Protein AF-A0A6P2C6I1-F1 (afdb_monomer_lite)

Secondary structure (DSSP, 8-state):
------PPPHHHHHHHHHHHHHHHTHHHHHHHHHHHHHHTS--HHHHHHHHHTTTT-TTS-GGGT--PPPHHHHHHHHHHHHTT-HHHHHHHHHHHHHHHHHHHHS-TT---S---------------------------SS---------PPPPP-----PPPP-

pLDDT: mean 70.34, std 24.92, range [27.34, 98.38]

Foldseek 3Di:
DDDPPDDQDLQRVLLVVLLVVLVVCLVVLLVQQVVCVVVVHGDPVVVVVCLVSQLLQCLPDVVLVGNDHDPVSNVSSLVSSVVRHNVSSVVSVVSNVVNNVCNVVDDPPDDSPDDDDDDDDDDPDDDDPPPPPPPPPPPPDDPPPPPPPPPDDDDDDDDDDDDDDD

InterPro domains:
  IPR009100 Acyl-CoA dehydrogenase/oxidase, N-terminal and middle domain superfamily [SSF56645] (20-99)
  IPR013786 Acyl-CoA dehydrogenase/oxidase, N-terminal [PF02771] (32-97)
  IPR037069 Acyl-CoA dehydrogenase/oxidase, N-terminal domain superfamily [G3DSA:1.10.540.10] (6-111)

Sequence (166 aa):
MASDTGTASDSGRASAELIAAIRARRAEFTAAGDRAEAERNLPADTMETLRDLGAFWLKTPAELGGTPLDPLDFCDVLEEFALTDTATAWAVMVGNGGTGTAGDWLPDAGDLGGRPGRRGAAAHAHRPDRRLGVRRRDLRGSDQQPVQVRRRPFPRAVGAYAAPAA

Organism: NCBI:txid2480626

Structure (mmCIF, N/CA/C/O backbone):
data_AF-A0A6P2C6I1-F1
#
_entry.id   AF-A0A6P2C6I1-F1
#
loop_
_atom_site.group_PDB
_atom_site.id
_atom_site.type_symbol
_atom_site.label_atom_id
_atom_site.label_alt_id
_atom_site.label_comp_id
_atom_site.label_asym_id
_atom_site.label_entity_id
_atom_site.label_seq_id
_atom_site.pdbx_PDB_ins_code
_atom_site.Cartn_x
_atom_site.Cartn_y
_atom_site.Cartn_z
_atom_site.occupancy
_atom_site.B_iso_or_equiv
_atom_site.auth_seq_id
_atom_site.auth_comp_id
_atom_site.auth_asym_id
_atom_site.auth_atom_id
_atom_site.pdbx_PDB_model_num
ATOM 1 N N . MET A 1 1 ? 16.450 27.459 -24.051 1.00 40.12 1 MET A N 1
ATOM 2 C CA . MET A 1 1 ? 15.331 27.237 -23.116 1.00 40.12 1 MET A CA 1
ATOM 3 C C . MET A 1 1 ? 14.443 26.170 -23.734 1.00 40.12 1 MET A C 1
ATOM 5 O O . MET A 1 1 ? 13.497 26.499 -24.433 1.00 40.12 1 MET A O 1
ATOM 9 N N . ALA A 1 2 ? 14.861 24.907 -23.622 1.00 39.16 2 ALA A N 1
ATOM 10 C CA . ALA A 1 2 ? 14.088 23.770 -24.105 1.00 39.16 2 ALA A CA 1
ATOM 11 C C . ALA A 1 2 ? 13.296 23.249 -22.909 1.00 39.16 2 ALA A C 1
ATOM 13 O O . ALA A 1 2 ? 13.887 22.836 -21.914 1.00 39.16 2 ALA A O 1
ATOM 14 N N . SER A 1 3 ? 11.979 23.393 -22.981 1.00 42.44 3 SER A N 1
ATOM 15 C CA . SER A 1 3 ? 11.048 22.865 -21.996 1.00 42.44 3 SER A CA 1
ATOM 16 C C . SER A 1 3 ? 11.114 21.342 -22.050 1.00 42.44 3 SER A C 1
ATOM 18 O O . SER A 1 3 ? 10.683 20.742 -23.032 1.00 42.44 3 SER A O 1
ATOM 20 N N . ASP A 1 4 ? 11.696 20.736 -21.020 1.00 40.03 4 ASP A N 1
ATOM 21 C CA . ASP A 1 4 ? 11.617 19.300 -20.788 1.00 40.03 4 ASP A CA 1
ATOM 22 C C . ASP A 1 4 ? 10.236 19.029 -20.194 1.00 40.03 4 ASP A C 1
ATOM 24 O O . ASP A 1 4 ? 10.009 19.132 -18.987 1.00 40.03 4 ASP A O 1
ATOM 28 N N . THR A 1 5 ? 9.250 18.833 -21.067 1.00 44.94 5 THR A N 1
ATOM 29 C CA . THR A 1 5 ? 7.916 18.402 -20.656 1.00 44.94 5 THR A CA 1
ATOM 30 C C . THR A 1 5 ? 8.055 16.948 -20.216 1.00 44.94 5 THR A C 1
ATOM 32 O O . THR A 1 5 ? 7.868 16.026 -21.009 1.00 44.94 5 THR A O 1
ATOM 35 N N . GLY A 1 6 ? 8.478 16.769 -18.962 1.00 43.97 6 GLY A N 1
ATOM 36 C CA . GLY A 1 6 ? 8.706 15.484 -18.321 1.00 43.97 6 GLY A CA 1
ATOM 37 C C . GLY A 1 6 ? 7.452 14.629 -18.408 1.00 43.97 6 GLY A C 1
ATOM 38 O O . GLY A 1 6 ? 6.511 14.789 -17.635 1.00 43.97 6 GLY A O 1
ATOM 39 N N . THR A 1 7 ? 7.426 13.730 -19.384 1.00 51.00 7 THR A N 1
ATOM 40 C CA . THR A 1 7 ? 6.473 12.627 -19.385 1.00 51.00 7 THR A CA 1
ATOM 41 C C . THR A 1 7 ? 6.906 11.721 -18.242 1.00 51.00 7 THR A C 1
ATOM 43 O O . THR A 1 7 ? 8.057 11.285 -18.232 1.00 51.00 7 THR A O 1
ATOM 46 N N . ALA A 1 8 ? 6.031 11.505 -17.255 1.00 60.41 8 ALA A N 1
ATOM 47 C CA . ALA A 1 8 ? 6.325 10.616 -16.135 1.00 60.41 8 ALA A CA 1
ATOM 48 C C . ALA A 1 8 ? 6.843 9.274 -16.674 1.00 60.41 8 ALA A C 1
ATOM 50 O O . ALA A 1 8 ? 6.275 8.732 -17.629 1.00 60.41 8 ALA A O 1
ATOM 51 N N . SER A 1 9 ? 7.937 8.770 -16.095 1.00 82.81 9 SER A N 1
ATOM 52 C CA . SER A 1 9 ? 8.422 7.425 -16.401 1.00 82.81 9 SER A CA 1
ATOM 53 C C . SER A 1 9 ? 7.296 6.418 -16.152 1.00 82.81 9 SER A C 1
ATOM 55 O O . SER A 1 9 ? 6.375 6.674 -15.374 1.00 82.81 9 SER A O 1
ATOM 57 N N . ASP A 1 10 ? 7.343 5.264 -16.817 1.00 87.75 10 ASP A N 1
ATOM 58 C CA . ASP A 1 10 ? 6.311 4.241 -16.623 1.00 87.75 10 ASP A CA 1
ATOM 59 C C . ASP A 1 10 ? 6.219 3.807 -15.147 1.00 87.75 10 ASP A C 1
ATOM 61 O O . ASP A 1 10 ? 5.123 3.691 -14.601 1.00 87.75 10 ASP A O 1
ATOM 65 N N . SER A 1 11 ? 7.379 3.729 -14.481 1.00 91.19 11 SER A N 1
ATOM 66 C CA . SER A 1 11 ? 7.506 3.569 -13.028 1.00 91.19 11 SER A CA 1
ATOM 67 C C . SER A 1 11 ? 6.804 4.691 -12.252 1.00 91.19 11 SER A C 1
ATOM 69 O O . SER A 1 11 ? 5.955 4.403 -11.411 1.00 91.19 11 SER A O 1
ATOM 71 N N . GLY A 1 12 ? 7.072 5.960 -12.580 1.00 93.06 12 GLY A N 1
ATOM 72 C CA . GLY A 1 12 ? 6.484 7.113 -11.890 1.00 93.06 12 GLY A CA 1
ATOM 73 C C . GLY A 1 12 ? 4.964 7.230 -12.046 1.00 93.06 12 GLY A C 1
ATOM 74 O O . GLY A 1 12 ? 4.266 7.709 -11.156 1.00 93.06 12 GLY A O 1
ATOM 75 N N . ARG A 1 13 ? 4.408 6.770 -13.171 1.00 94.69 13 ARG A N 1
ATOM 76 C CA . ARG A 1 13 ? 2.951 6.684 -13.346 1.00 94.69 13 ARG A CA 1
ATOM 77 C C . ARG A 1 13 ? 2.356 5.535 -12.532 1.00 94.69 13 ARG A C 1
ATOM 79 O O . ARG A 1 13 ? 1.348 5.742 -11.862 1.00 94.69 13 ARG A O 1
ATOM 86 N N . ALA A 1 14 ? 2.981 4.358 -12.558 1.00 93.44 14 ALA A N 1
ATOM 87 C CA . ALA A 1 14 ? 2.531 3.206 -11.780 1.00 93.44 14 ALA A CA 1
ATOM 88 C C . ALA A 1 14 ? 2.584 3.477 -10.263 1.00 93.44 14 ALA A C 1
ATOM 90 O O . ALA A 1 14 ? 1.644 3.133 -9.544 1.00 93.44 14 ALA A O 1
ATOM 91 N N . SER A 1 15 ? 3.638 4.143 -9.777 1.00 96.94 15 SER A N 1
ATOM 92 C CA . SER A 1 15 ? 3.756 4.559 -8.375 1.00 96.94 15 SER A CA 1
ATOM 93 C C . SER A 1 15 ? 2.676 5.573 -8.002 1.00 96.94 15 SER A C 1
ATOM 95 O O . SER A 1 15 ? 2.000 5.391 -6.990 1.00 96.94 15 SER A O 1
ATOM 97 N N . ALA A 1 16 ? 2.425 6.581 -8.843 1.00 97.62 16 ALA A N 1
ATOM 98 C CA . ALA A 1 16 ? 1.375 7.570 -8.612 1.00 97.62 16 ALA A CA 1
ATOM 99 C C . ALA A 1 16 ? -0.034 6.949 -8.550 1.00 97.62 16 ALA A C 1
ATOM 101 O O . ALA A 1 16 ? -0.826 7.312 -7.676 1.00 97.62 16 ALA A O 1
ATOM 102 N N . GLU A 1 17 ? -0.349 6.004 -9.440 1.00 97.12 17 GLU A N 1
ATOM 103 C CA . GLU A 1 17 ? -1.623 5.271 -9.430 1.00 97.12 17 GLU A CA 1
ATOM 104 C C . GLU A 1 17 ? -1.785 4.434 -8.155 1.00 97.12 17 GLU A C 1
ATOM 106 O O . GLU A 1 17 ? -2.838 4.475 -7.511 1.00 97.12 17 GLU A O 1
ATOM 111 N N . LEU A 1 18 ? -0.729 3.730 -7.739 1.00 97.12 18 LEU A N 1
ATOM 112 C CA . LEU A 1 18 ? -0.741 2.940 -6.511 1.00 97.12 18 LEU A CA 1
ATOM 113 C C . LEU A 1 18 ? -0.874 3.825 -5.264 1.00 97.12 18 LEU A C 1
ATOM 115 O O . LEU A 1 18 ? -1.698 3.541 -4.398 1.00 97.12 18 LEU A O 1
ATOM 119 N N . ILE A 1 19 ? -0.139 4.936 -5.190 1.00 98.38 19 ILE A N 1
ATOM 120 C CA . ILE A 1 19 ? -0.254 5.924 -4.106 1.00 98.38 19 ILE A CA 1
ATOM 121 C C . ILE A 1 19 ? -1.679 6.482 -4.036 1.00 98.38 19 ILE A C 1
ATOM 123 O O . ILE A 1 19 ? -2.253 6.584 -2.950 1.00 98.38 19 ILE A O 1
ATOM 127 N N . ALA A 1 20 ? -2.291 6.810 -5.177 1.00 98.12 20 ALA A N 1
ATOM 128 C CA . ALA A 1 20 ? -3.678 7.262 -5.215 1.00 98.12 20 ALA A CA 1
ATOM 129 C C . ALA A 1 20 ? -4.645 6.194 -4.671 1.00 98.12 20 ALA A C 1
ATOM 131 O O . ALA A 1 20 ? -5.552 6.523 -3.902 1.00 98.12 20 ALA A O 1
ATOM 132 N N . ALA A 1 21 ? -4.424 4.919 -5.004 1.00 97.06 21 ALA A N 1
ATOM 133 C CA . ALA A 1 21 ? -5.215 3.809 -4.482 1.00 97.06 21 ALA A CA 1
ATOM 134 C C . ALA A 1 21 ? -5.041 3.620 -2.963 1.00 97.06 21 ALA A C 1
ATOM 136 O O . ALA A 1 21 ? -6.032 3.423 -2.259 1.00 97.06 21 ALA A O 1
ATOM 137 N N . ILE A 1 22 ? -3.816 3.741 -2.436 1.00 97.06 22 ILE A N 1
ATOM 138 C CA . ILE A 1 22 ? -3.549 3.674 -0.988 1.00 97.06 22 ILE A CA 1
ATOM 139 C C . ILE A 1 22 ? -4.267 4.817 -0.267 1.00 97.06 22 ILE A C 1
ATOM 141 O O . ILE A 1 22 ? -4.972 4.588 0.716 1.00 97.06 22 ILE A O 1
ATOM 145 N N . ARG A 1 23 ? -4.172 6.043 -0.795 1.00 97.62 23 ARG A N 1
ATOM 146 C CA . ARG A 1 23 ? -4.849 7.224 -0.234 1.00 97.62 23 ARG A CA 1
ATOM 147 C C . ARG A 1 23 ? -6.361 7.059 -0.185 1.00 97.62 23 ARG A C 1
ATOM 149 O O . ARG A 1 23 ? -6.970 7.376 0.835 1.00 97.62 23 ARG A O 1
ATOM 156 N N . ALA A 1 24 ? -6.961 6.525 -1.248 1.00 97.31 24 ALA A N 1
ATOM 157 C CA . ALA A 1 24 ? -8.396 6.249 -1.296 1.00 97.31 24 ALA A CA 1
ATOM 158 C C . ALA A 1 24 ? -8.845 5.229 -0.231 1.00 97.31 24 ALA A C 1
ATOM 160 O O . ALA A 1 24 ? -10.003 5.243 0.181 1.00 97.31 24 ALA A O 1
ATOM 161 N N . ARG A 1 25 ? -7.925 4.381 0.247 1.00 96.06 25 ARG A N 1
ATOM 162 C CA . ARG A 1 25 ? -8.163 3.319 1.237 1.00 96.06 25 ARG A CA 1
ATOM 163 C C . ARG A 1 25 ? -7.525 3.605 2.597 1.00 96.06 25 ARG A C 1
ATOM 165 O O . ARG A 1 25 ? -7.472 2.728 3.452 1.00 96.06 25 ARG A O 1
ATOM 172 N N . ARG A 1 26 ? -7.069 4.837 2.847 1.00 95.50 26 ARG A N 1
ATOM 173 C CA . ARG A 1 26 ? -6.356 5.209 4.082 1.00 95.50 26 ARG A CA 1
ATOM 174 C C . ARG A 1 26 ? -7.108 4.804 5.353 1.00 95.50 26 ARG A C 1
ATOM 176 O O . ARG A 1 26 ? -6.504 4.239 6.253 1.00 95.50 26 ARG A O 1
ATOM 183 N N . ALA A 1 27 ? -8.414 5.069 5.422 1.00 95.38 27 ALA A N 1
ATOM 184 C CA . ALA A 1 27 ? -9.218 4.726 6.598 1.00 95.38 27 ALA A CA 1
ATOM 185 C C . ALA A 1 27 ? -9.289 3.208 6.845 1.00 95.38 27 ALA A C 1
ATOM 187 O O . ALA A 1 27 ? -9.264 2.769 7.991 1.00 95.38 27 ALA A O 1
ATOM 188 N N . GLU A 1 28 ? -9.340 2.416 5.773 1.00 94.50 28 GLU A N 1
ATOM 189 C CA . GLU A 1 28 ? -9.341 0.955 5.834 1.00 94.50 28 GLU A CA 1
ATOM 190 C C . GLU A 1 28 ? -8.006 0.425 6.371 1.00 94.50 28 GLU A C 1
ATOM 192 O O . GLU A 1 28 ? -8.003 -0.357 7.319 1.00 94.50 28 GLU A O 1
ATOM 197 N N . PHE A 1 29 ? -6.878 0.897 5.827 1.00 94.81 29 PHE A N 1
ATOM 198 C CA . PHE A 1 29 ? -5.545 0.484 6.279 1.00 94.81 29 PHE A CA 1
ATOM 199 C C . PHE A 1 29 ? -5.243 0.922 7.714 1.00 94.81 29 PHE A C 1
ATOM 201 O O . PHE A 1 29 ? -4.687 0.144 8.482 1.00 94.81 29 PHE A O 1
ATOM 208 N N . THR A 1 30 ? -5.662 2.125 8.118 1.00 95.19 30 THR A N 1
ATOM 209 C CA . THR A 1 30 ? -5.518 2.564 9.513 1.00 95.19 30 THR A CA 1
ATOM 210 C C . THR A 1 30 ? -6.324 1.673 10.465 1.00 95.19 30 THR A C 1
ATOM 212 O O . THR A 1 30 ? -5.778 1.196 11.455 1.00 95.19 30 THR A O 1
ATOM 215 N N . ALA A 1 31 ? -7.584 1.358 10.141 1.00 94.19 31 ALA A N 1
ATOM 216 C CA . ALA A 1 31 ? -8.393 0.447 10.957 1.00 94.19 31 ALA A CA 1
ATOM 217 C C . ALA A 1 31 ? -7.855 -0.998 10.955 1.00 94.19 31 ALA A C 1
ATOM 219 O O . ALA A 1 31 ? -8.027 -1.741 11.923 1.00 94.19 31 ALA A O 1
ATOM 220 N N . ALA A 1 32 ? -7.216 -1.427 9.865 1.00 91.38 32 ALA A N 1
ATOM 221 C CA . ALA A 1 32 ? -6.513 -2.701 9.805 1.00 91.38 32 ALA A CA 1
ATOM 222 C C . ALA A 1 32 ? -5.279 -2.732 10.713 1.00 91.38 32 ALA A C 1
ATOM 224 O O . ALA A 1 32 ? -5.056 -3.756 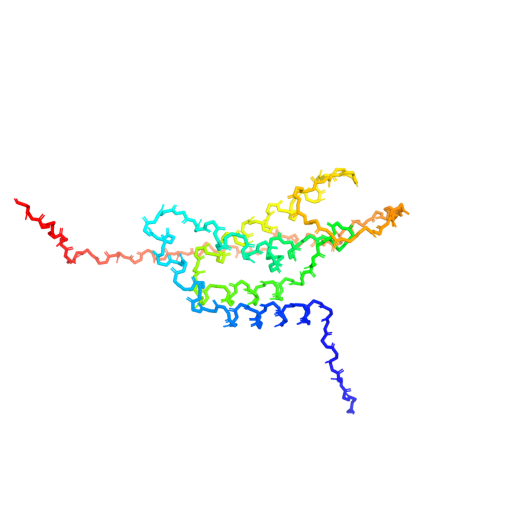11.350 1.00 91.38 32 ALA A O 1
ATOM 225 N N . GLY A 1 33 ? -4.532 -1.630 10.821 1.00 92.00 33 GLY A N 1
ATOM 226 C CA . GLY A 1 33 ? -3.401 -1.500 11.744 1.00 92.00 33 GLY A CA 1
ATOM 227 C C . GLY A 1 33 ? -3.813 -1.712 13.203 1.00 92.00 33 GLY A C 1
ATOM 228 O O . GLY A 1 33 ? -3.216 -2.530 13.898 1.00 92.00 33 GLY A O 1
ATOM 229 N N . ASP A 1 34 ? -4.906 -1.081 13.642 1.00 91.44 34 ASP A N 1
ATOM 230 C CA . ASP A 1 34 ? -5.430 -1.262 15.007 1.00 91.44 34 ASP A CA 1
ATOM 231 C C . ASP A 1 34 ? -5.783 -2.732 15.303 1.00 91.44 34 ASP A C 1
ATOM 233 O O . ASP A 1 34 ? -5.482 -3.261 16.378 1.00 91.44 34 ASP A O 1
ATOM 237 N N . ARG A 1 35 ? -6.394 -3.420 14.328 1.00 92.94 35 ARG A N 1
ATOM 238 C CA . ARG A 1 35 ? -6.670 -4.863 14.417 1.00 92.94 35 ARG A CA 1
ATOM 239 C C . ARG A 1 35 ? -5.382 -5.679 14.425 1.00 92.94 35 ARG A C 1
ATOM 241 O O . ARG A 1 35 ? -5.264 -6.608 15.219 1.00 92.94 35 ARG A O 1
ATOM 248 N N . ALA A 1 36 ? -4.414 -5.319 13.586 1.00 90.94 36 ALA A N 1
ATOM 249 C CA . ALA A 1 36 ? -3.149 -6.028 13.471 1.00 90.94 36 ALA A CA 1
ATOM 250 C C . ALA A 1 36 ? -2.361 -6.017 14.784 1.00 90.94 36 ALA A C 1
ATOM 252 O O . ALA A 1 36 ? -1.799 -7.040 15.177 1.00 90.94 36 ALA A O 1
ATOM 253 N N . GLU A 1 37 ? -2.365 -4.889 15.494 1.00 92.44 37 GLU A N 1
ATOM 254 C CA . GLU A 1 37 ? -1.741 -4.769 16.812 1.00 92.44 37 GLU A CA 1
ATOM 255 C C . GLU A 1 37 ? -2.433 -5.657 17.856 1.00 92.44 37 GLU A C 1
ATOM 257 O O . GLU A 1 37 ? -1.764 -6.351 18.629 1.00 92.44 37 GLU A O 1
ATOM 262 N N . ALA A 1 38 ? -3.769 -5.697 17.849 1.00 91.75 38 ALA A N 1
ATOM 263 C CA . ALA A 1 38 ? -4.545 -6.545 18.751 1.00 91.75 38 ALA A CA 1
ATOM 264 C C . ALA A 1 38 ? -4.343 -8.047 18.469 1.00 91.75 38 ALA A C 1
ATOM 266 O O . ALA A 1 38 ? -4.181 -8.843 19.396 1.00 91.75 38 ALA A O 1
ATOM 267 N N . GLU A 1 39 ? -4.324 -8.433 17.194 1.00 90.62 39 GLU A N 1
ATOM 268 C CA . GLU A 1 39 ? -4.211 -9.822 16.736 1.00 90.62 39 GLU A CA 1
ATOM 269 C C . GLU A 1 39 ? -2.754 -10.302 16.624 1.00 90.62 39 GLU A C 1
ATOM 271 O O . GLU A 1 39 ? -2.509 -11.497 16.446 1.00 90.62 39 GLU A O 1
ATOM 276 N N . ARG A 1 40 ? -1.777 -9.389 16.749 1.00 92.31 40 ARG A N 1
ATOM 277 C CA . ARG A 1 40 ? -0.335 -9.625 16.525 1.00 92.31 40 ARG A CA 1
ATOM 278 C C . ARG A 1 40 ? -0.037 -10.197 15.135 1.00 92.31 40 ARG A C 1
ATOM 280 O O . ARG A 1 40 ? 0.960 -10.897 14.948 1.00 92.31 40 ARG A O 1
ATOM 287 N N . ASN A 1 41 ? -0.911 -9.928 14.175 1.00 89.75 41 ASN A N 1
ATOM 288 C CA . ASN A 1 41 ? -0.844 -10.447 12.820 1.00 89.75 41 ASN A CA 1
ATOM 289 C C . ASN A 1 41 ? -1.641 -9.542 11.881 1.00 89.75 41 ASN A C 1
ATOM 291 O O . ASN A 1 41 ? -2.670 -9.008 12.277 1.00 89.75 41 ASN A O 1
ATOM 295 N N . LEU A 1 42 ? -1.199 -9.395 10.633 1.00 90.19 42 LEU A N 1
ATOM 296 C CA . LEU A 1 42 ? -1.926 -8.571 9.673 1.00 90.19 42 LEU A CA 1
ATOM 297 C C . LEU A 1 42 ? -3.258 -9.254 9.291 1.00 90.19 42 LEU A C 1
ATOM 299 O O . LEU A 1 42 ? -3.232 -10.436 8.923 1.00 90.19 42 LEU A O 1
ATOM 303 N N . PRO A 1 43 ? -4.403 -8.545 9.347 1.00 92.69 43 PRO A N 1
ATOM 304 C CA . PRO A 1 43 ? -5.697 -9.105 8.981 1.00 92.69 43 PRO A CA 1
ATOM 305 C C . PRO A 1 43 ? -5.726 -9.673 7.553 1.00 92.69 43 PRO A C 1
ATOM 307 O O . PRO A 1 43 ? -5.106 -9.139 6.626 1.00 92.69 43 PRO A O 1
ATOM 310 N N . ALA A 1 44 ? -6.456 -10.775 7.361 1.00 91.19 44 ALA A N 1
ATOM 311 C CA . ALA A 1 44 ? -6.491 -11.500 6.087 1.00 91.19 44 ALA A CA 1
ATOM 312 C C . ALA A 1 44 ? -7.075 -10.665 4.930 1.00 91.19 44 ALA A C 1
ATOM 314 O O . ALA A 1 44 ? -6.552 -10.708 3.819 1.00 91.19 44 ALA A O 1
ATOM 315 N N . ASP A 1 45 ? -8.098 -9.857 5.211 1.00 92.88 45 ASP A N 1
ATOM 316 C CA . ASP A 1 45 ? -8.723 -8.911 4.272 1.00 92.88 45 ASP A CA 1
ATOM 317 C C . ASP A 1 45 ? -7.735 -7.839 3.774 1.00 92.88 45 ASP A C 1
ATOM 319 O O . ASP A 1 45 ? -7.724 -7.455 2.602 1.00 92.88 45 ASP A O 1
ATOM 323 N N . THR A 1 46 ? -6.841 -7.396 4.657 1.00 93.69 46 THR A N 1
ATOM 324 C CA . THR A 1 46 ? -5.780 -6.440 4.334 1.00 93.69 46 THR A CA 1
ATOM 325 C C . THR A 1 46 ? -4.725 -7.101 3.458 1.00 93.69 46 THR A C 1
ATOM 327 O O . THR A 1 46 ? -4.295 -6.527 2.459 1.00 93.69 46 THR A O 1
ATOM 330 N N . MET A 1 47 ? -4.356 -8.348 3.762 1.00 92.56 47 MET A N 1
ATOM 331 C CA . MET A 1 47 ? -3.456 -9.131 2.913 1.00 92.56 47 MET A CA 1
ATOM 332 C C . MET A 1 47 ? -4.018 -9.362 1.505 1.00 92.56 47 MET A C 1
ATOM 334 O O . MET A 1 47 ? -3.268 -9.272 0.534 1.00 92.56 47 MET A O 1
ATOM 338 N N . GLU A 1 48 ? -5.312 -9.653 1.369 1.00 91.88 48 GLU A N 1
ATOM 339 C CA . GLU A 1 48 ? -5.988 -9.780 0.069 1.00 91.88 48 GLU A CA 1
ATOM 340 C C . GLU A 1 48 ? -5.963 -8.463 -0.704 1.00 91.88 48 GLU A C 1
ATOM 342 O O . GLU A 1 48 ? -5.513 -8.420 -1.846 1.00 91.88 48 GLU A O 1
ATOM 347 N N . THR A 1 49 ? -6.301 -7.366 -0.036 1.00 93.50 49 THR A N 1
ATOM 348 C CA . THR A 1 49 ? -6.235 -6.021 -0.610 1.00 93.50 49 THR A CA 1
ATOM 349 C C . THR A 1 49 ? -4.847 -5.675 -1.150 1.00 93.50 49 THR A C 1
ATOM 351 O O . THR A 1 49 ? -4.715 -5.165 -2.263 1.00 93.50 49 THR A O 1
ATOM 354 N N . LEU A 1 50 ? -3.789 -5.965 -0.390 1.00 93.94 50 LEU A N 1
ATOM 355 C CA . LEU A 1 50 ? -2.412 -5.723 -0.826 1.00 93.94 50 LEU A CA 1
ATOM 356 C C . LEU A 1 50 ? -2.038 -6.576 -2.046 1.00 93.94 50 LEU A C 1
ATOM 358 O O . LEU A 1 50 ? -1.286 -6.120 -2.910 1.00 93.94 50 LEU A O 1
ATOM 362 N N . ARG A 1 51 ? -2.571 -7.801 -2.144 1.00 90.69 51 ARG A N 1
ATOM 363 C CA . ARG A 1 51 ? -2.380 -8.667 -3.317 1.00 90.69 51 ARG A CA 1
ATOM 364 C C . ARG A 1 51 ? -3.086 -8.116 -4.548 1.00 90.69 51 ARG A C 1
ATOM 366 O O . ARG A 1 51 ? -2.464 -8.064 -5.608 1.00 90.69 51 ARG A O 1
ATOM 373 N N . ASP A 1 52 ? -4.317 -7.641 -4.395 1.00 91.31 52 ASP A N 1
ATOM 374 C CA . ASP A 1 52 ? -5.098 -7.049 -5.484 1.00 91.31 52 ASP A CA 1
ATOM 375 C C . ASP A 1 52 ? -4.443 -5.774 -6.026 1.00 91.31 52 ASP A C 1
ATOM 377 O O . ASP A 1 52 ? -4.341 -5.584 -7.239 1.00 91.31 52 ASP A O 1
ATOM 381 N N . LEU A 1 53 ? -3.897 -4.945 -5.131 1.00 93.19 53 LEU A N 1
ATOM 382 C CA . LEU A 1 53 ? -3.094 -3.775 -5.496 1.00 93.19 53 LEU A CA 1
ATOM 383 C C . LEU A 1 53 ? -1.762 -4.145 -6.171 1.00 93.19 53 LEU A C 1
ATOM 385 O O . LEU A 1 53 ? -1.111 -3.289 -6.764 1.00 93.19 53 LEU A O 1
ATOM 389 N N . GLY A 1 54 ? -1.331 -5.407 -6.097 1.00 92.31 54 GLY A N 1
ATOM 390 C CA . GLY A 1 54 ? -0.029 -5.837 -6.601 1.00 92.31 54 GLY A CA 1
ATOM 391 C C . GLY A 1 54 ? 1.147 -5.394 -5.743 1.00 92.31 54 GLY A C 1
ATOM 392 O O . GLY A 1 54 ? 2.278 -5.389 -6.229 1.00 92.31 54 GLY A O 1
ATOM 393 N N . ALA A 1 55 ? 0.906 -5.044 -4.479 1.00 94.31 55 ALA A N 1
ATOM 394 C CA . ALA A 1 55 ? 1.897 -4.407 -3.624 1.00 94.31 55 ALA A CA 1
ATOM 395 C C . ALA A 1 55 ? 3.147 -5.274 -3.393 1.00 94.31 55 ALA A C 1
ATOM 397 O O . ALA A 1 55 ? 4.201 -4.718 -3.122 1.00 94.31 55 ALA A O 1
ATOM 398 N N . PHE A 1 56 ? 3.083 -6.605 -3.542 1.00 93.81 56 PHE A N 1
ATOM 399 C CA . PHE A 1 56 ? 4.232 -7.513 -3.354 1.00 93.81 56 PHE A CA 1
ATOM 400 C C . PHE A 1 56 ? 5.051 -7.814 -4.631 1.00 93.81 56 PHE A C 1
ATOM 402 O O . PHE A 1 56 ? 6.021 -8.575 -4.569 1.00 93.81 56 PHE A O 1
ATOM 409 N N . TRP A 1 57 ? 4.690 -7.222 -5.779 1.00 89.88 57 TRP A N 1
ATOM 410 C CA . TRP A 1 57 ? 5.322 -7.470 -7.089 1.00 89.88 57 TRP A CA 1
ATOM 411 C C . TRP A 1 57 ? 5.998 -6.226 -7.682 1.00 89.88 57 TRP A C 1
ATOM 413 O O . TRP A 1 57 ? 6.272 -6.170 -8.882 1.00 89.88 57 TRP A O 1
ATOM 423 N N . LEU A 1 58 ? 6.299 -5.237 -6.841 1.00 93.00 58 LEU A N 1
ATOM 424 C CA . LEU A 1 58 ? 6.883 -3.949 -7.227 1.00 93.00 58 LEU A CA 1
ATOM 425 C C . LEU A 1 58 ? 8.382 -4.031 -7.534 1.00 93.00 58 LEU A C 1
ATOM 427 O O . LEU A 1 58 ? 8.963 -3.099 -8.073 1.00 93.00 58 LEU A O 1
ATOM 431 N N . LYS A 1 59 ? 9.028 -5.150 -7.197 1.00 89.12 59 LYS A N 1
ATOM 432 C CA . LYS A 1 59 ? 10.424 -5.450 -7.564 1.00 89.12 59 LYS A CA 1
ATOM 433 C C . LYS A 1 59 ? 10.551 -6.630 -8.526 1.00 89.12 59 LYS A C 1
ATOM 435 O O . LYS A 1 59 ? 11.655 -7.093 -8.791 1.00 89.12 59 LYS A O 1
ATOM 440 N N . THR A 1 60 ? 9.424 -7.157 -8.998 1.00 85.06 60 THR A N 1
ATOM 441 C CA . THR A 1 60 ? 9.388 -8.312 -9.898 1.00 85.06 60 THR A CA 1
ATOM 442 C C . THR A 1 60 ? 9.445 -7.830 -11.353 1.00 85.06 60 THR A C 1
ATOM 444 O O . THR A 1 60 ? 8.716 -6.893 -11.684 1.00 85.06 60 THR A O 1
ATOM 447 N N . PRO A 1 61 ? 10.268 -8.441 -12.229 1.00 82.94 61 PRO A N 1
ATOM 448 C CA . PRO A 1 61 ? 10.292 -8.122 -13.656 1.00 82.94 61 PRO A CA 1
ATOM 449 C C . PRO A 1 61 ? 8.907 -8.210 -14.312 1.00 82.94 61 PRO A C 1
ATOM 451 O O . PRO A 1 61 ? 8.085 -9.059 -13.951 1.00 82.94 61 PRO A O 1
ATOM 454 N N . ALA A 1 62 ? 8.652 -7.352 -15.301 1.00 83.19 62 ALA A N 1
ATOM 455 C CA . ALA A 1 62 ? 7.366 -7.301 -15.997 1.00 83.19 62 ALA A CA 1
ATOM 456 C C . ALA A 1 62 ? 7.060 -8.611 -16.746 1.00 83.19 62 ALA A C 1
ATOM 458 O O . ALA A 1 62 ? 5.908 -9.037 -16.814 1.00 83.19 62 ALA A O 1
ATOM 459 N N . GLU A 1 63 ? 8.092 -9.299 -17.241 1.00 79.25 63 GLU A N 1
ATOM 460 C CA . GLU A 1 63 ? 7.991 -10.589 -17.932 1.00 79.25 63 GLU A CA 1
ATOM 461 C C . GLU A 1 63 ? 7.487 -11.711 -17.013 1.00 79.25 63 GLU A C 1
ATOM 463 O O . GLU A 1 63 ? 6.894 -12.680 -17.484 1.00 79.25 63 GLU A O 1
ATOM 468 N N . LEU A 1 64 ? 7.674 -11.560 -15.699 1.00 78.00 64 LEU A N 1
ATOM 469 C CA . LEU A 1 64 ? 7.149 -12.458 -14.668 1.00 78.00 64 LEU A CA 1
ATOM 470 C C . LEU A 1 64 ? 5.796 -11.977 -14.107 1.00 78.00 64 LEU A C 1
ATOM 472 O O . LEU A 1 64 ? 5.329 -12.480 -13.087 1.00 78.00 64 LEU A O 1
ATOM 476 N N . GLY A 1 65 ? 5.158 -10.998 -14.758 1.00 79.94 65 GLY A N 1
ATOM 477 C CA . GLY A 1 65 ? 3.875 -10.426 -14.339 1.00 79.94 65 GLY A CA 1
ATOM 478 C C . GLY A 1 65 ? 3.982 -9.395 -13.211 1.00 79.94 65 GLY A C 1
ATOM 479 O O . GLY A 1 65 ? 2.981 -9.088 -12.558 1.00 79.94 65 GLY A O 1
ATOM 480 N N . GLY A 1 66 ? 5.187 -8.880 -12.955 1.00 86.81 66 GLY A N 1
ATOM 481 C CA . GLY A 1 66 ? 5.422 -7.817 -11.987 1.00 86.81 66 GLY A CA 1
ATOM 482 C C . GLY A 1 66 ? 5.116 -6.417 -12.510 1.00 86.81 66 GLY A C 1
ATOM 483 O O . GLY A 1 66 ? 4.806 -6.209 -13.683 1.00 86.81 66 GLY A O 1
ATOM 484 N N . THR A 1 67 ? 5.219 -5.439 -11.616 1.00 90.19 67 THR A N 1
ATOM 485 C CA . THR A 1 67 ? 5.126 -4.011 -11.947 1.00 90.19 67 THR A CA 1
ATOM 486 C C . THR A 1 67 ? 6.366 -3.331 -11.371 1.00 90.19 67 THR A C 1
ATOM 488 O O . THR A 1 67 ? 6.278 -2.725 -10.306 1.00 90.19 67 THR A O 1
ATOM 491 N N . PRO A 1 68 ? 7.546 -3.528 -11.989 1.00 90.50 68 PRO A N 1
ATOM 492 C CA . PRO A 1 68 ? 8.802 -3.098 -11.399 1.00 90.50 68 PRO A CA 1
ATOM 493 C C . PRO A 1 68 ? 8.838 -1.574 -11.276 1.00 90.50 68 PRO A C 1
ATOM 495 O O . PRO A 1 68 ? 8.649 -0.864 -12.262 1.00 90.50 68 PRO A O 1
ATOM 498 N N . LEU A 1 69 ? 9.092 -1.095 -10.062 1.00 93.88 69 LEU A N 1
ATOM 499 C CA . LEU A 1 69 ? 9.296 0.314 -9.760 1.00 93.88 69 LEU A CA 1
ATOM 500 C C . LEU A 1 69 ? 10.786 0.621 -9.621 1.00 93.88 69 LEU A C 1
ATOM 502 O O . LEU A 1 69 ? 11.569 -0.186 -9.105 1.00 93.88 69 LEU A O 1
ATOM 506 N N . ASP A 1 70 ? 11.162 1.826 -10.032 1.00 93.31 70 ASP A N 1
ATOM 507 C CA . ASP A 1 70 ? 12.457 2.406 -9.716 1.00 93.31 70 ASP A CA 1
ATOM 508 C C . ASP A 1 70 ? 12.609 2.560 -8.188 1.00 93.31 70 ASP A C 1
ATOM 510 O O . ASP A 1 70 ? 11.620 2.716 -7.467 1.00 93.31 70 ASP A O 1
ATOM 514 N N . PRO A 1 71 ? 13.840 2.546 -7.641 1.00 92.19 71 PRO A N 1
ATOM 515 C CA . PRO A 1 71 ? 14.044 2.537 -6.192 1.00 92.19 71 PRO A CA 1
ATOM 516 C C . PRO A 1 71 ? 13.402 3.706 -5.438 1.00 92.19 71 PRO A C 1
ATOM 518 O O . PRO A 1 71 ? 12.971 3.519 -4.305 1.00 92.19 71 PRO A O 1
ATOM 521 N N . LEU A 1 72 ? 13.353 4.898 -6.043 1.00 96.12 72 LEU A N 1
ATOM 522 C CA . LEU A 1 72 ? 12.725 6.068 -5.423 1.00 96.12 72 LEU A CA 1
ATOM 523 C C . LEU A 1 72 ? 11.196 5.960 -5.452 1.00 96.12 72 LEU A C 1
ATOM 525 O O . LEU A 1 72 ? 10.572 6.121 -4.413 1.00 96.12 72 LEU A O 1
ATOM 529 N N . ASP A 1 73 ? 10.620 5.556 -6.584 1.00 96.75 73 ASP A N 1
ATOM 530 C CA . ASP A 1 73 ? 9.180 5.306 -6.716 1.00 96.75 73 ASP A CA 1
ATOM 531 C C . ASP A 1 73 ? 8.686 4.223 -5.740 1.00 96.75 73 ASP A C 1
ATOM 533 O O . ASP A 1 73 ? 7.608 4.327 -5.156 1.00 96.75 73 ASP A O 1
ATOM 537 N N . PHE A 1 74 ? 9.492 3.180 -5.520 1.00 96.06 74 PHE A N 1
ATOM 538 C CA . PHE A 1 74 ? 9.203 2.156 -4.518 1.00 96.06 74 PHE A CA 1
ATOM 539 C C . PHE A 1 74 ? 9.227 2.716 -3.088 1.00 96.06 74 PHE A C 1
ATOM 541 O O . PHE A 1 74 ? 8.367 2.363 -2.279 1.00 96.06 74 PHE A O 1
ATOM 548 N N . CYS A 1 75 ? 10.187 3.590 -2.768 1.00 97.31 75 CYS A N 1
ATOM 549 C CA . CYS A 1 75 ? 10.237 4.267 -1.472 1.00 97.31 75 CYS A CA 1
ATOM 550 C C . CYS A 1 75 ? 9.008 5.155 -1.247 1.00 97.31 75 CYS A C 1
ATOM 552 O O . CYS A 1 75 ? 8.437 5.093 -0.163 1.00 97.31 75 CYS A O 1
ATOM 554 N N . ASP A 1 76 ? 8.564 5.901 -2.260 1.00 98.00 76 ASP A N 1
ATOM 555 C CA . ASP A 1 76 ? 7.387 6.774 -2.162 1.00 98.00 76 ASP A CA 1
ATOM 556 C C . ASP A 1 76 ? 6.105 5.967 -1.877 1.00 98.00 76 ASP A C 1
ATOM 558 O O . ASP A 1 76 ? 5.273 6.349 -1.051 1.00 98.00 76 ASP A O 1
ATOM 562 N N . VAL A 1 77 ? 5.963 4.793 -2.502 1.00 97.94 77 VAL A N 1
ATOM 563 C CA . VAL A 1 77 ? 4.860 3.857 -2.218 1.00 97.94 77 VAL A CA 1
ATOM 564 C C . VAL A 1 77 ? 4.930 3.324 -0.783 1.00 97.94 77 VAL A C 1
ATOM 566 O O . VAL A 1 77 ? 3.906 3.256 -0.098 1.00 97.94 77 VAL A O 1
ATOM 569 N N . LEU A 1 78 ? 6.121 2.937 -0.308 1.00 98.00 78 LEU A N 1
ATOM 570 C CA . LEU A 1 78 ? 6.304 2.470 1.070 1.00 98.00 78 LEU A CA 1
ATOM 571 C C . LEU A 1 78 ? 6.025 3.573 2.095 1.00 98.00 78 LEU A C 1
ATOM 573 O O . LEU A 1 78 ? 5.452 3.283 3.145 1.00 98.00 78 LEU A O 1
ATOM 577 N N . GLU A 1 79 ? 6.406 4.816 1.800 1.00 98.12 79 GLU A N 1
ATOM 578 C CA . GLU A 1 79 ? 6.100 5.974 2.637 1.00 98.12 79 GLU A CA 1
ATOM 579 C C . GLU A 1 79 ? 4.586 6.163 2.763 1.00 98.12 79 GLU A C 1
ATOM 581 O O . GLU A 1 79 ? 4.081 6.288 3.879 1.00 98.12 79 GLU A O 1
ATOM 586 N N . GLU A 1 80 ? 3.839 6.091 1.658 1.00 98.06 80 GLU A N 1
ATOM 587 C CA . GLU A 1 80 ? 2.381 6.230 1.712 1.00 98.06 80 GLU A CA 1
ATOM 588 C C . GLU A 1 80 ? 1.729 5.120 2.553 1.00 98.06 80 GLU A C 1
ATOM 590 O O . GLU A 1 80 ? 0.862 5.417 3.377 1.00 98.06 80 GLU A O 1
ATOM 595 N N . PHE A 1 81 ? 2.181 3.864 2.436 1.00 96.81 81 PHE A N 1
ATOM 596 C CA . PHE A 1 81 ? 1.734 2.806 3.349 1.00 96.81 81 PHE A CA 1
ATOM 597 C C . PHE A 1 81 ? 2.086 3.126 4.805 1.00 96.81 81 PHE A C 1
ATOM 599 O O . PHE A 1 81 ? 1.217 3.028 5.671 1.00 96.81 81 PHE A O 1
ATOM 606 N N . ALA A 1 82 ? 3.319 3.556 5.086 1.00 96.69 82 ALA A N 1
ATOM 607 C CA . ALA A 1 82 ? 3.788 3.823 6.446 1.00 96.69 82 ALA A CA 1
ATOM 608 C C . ALA A 1 82 ? 3.015 4.959 7.133 1.00 96.69 82 ALA A C 1
ATOM 610 O O . ALA A 1 82 ? 2.825 4.924 8.348 1.00 96.69 82 ALA A O 1
ATOM 611 N N . LEU A 1 83 ? 2.516 5.932 6.363 1.00 95.56 83 LEU A N 1
ATOM 612 C CA . LEU A 1 83 ? 1.643 6.994 6.866 1.00 95.56 83 LEU A CA 1
ATOM 613 C C . LEU A 1 83 ? 0.234 6.503 7.253 1.00 95.56 83 LEU A C 1
ATOM 615 O O . LEU A 1 83 ? -0.539 7.284 7.819 1.00 95.56 83 LEU A O 1
ATOM 619 N N . THR A 1 84 ? -0.131 5.268 6.900 1.00 93.19 84 THR A N 1
ATOM 620 C CA . THR A 1 84 ? -1.398 4.625 7.284 1.00 93.19 84 THR A CA 1
ATOM 621 C C . THR A 1 84 ? -1.184 3.585 8.379 1.00 93.19 84 THR A C 1
ATOM 623 O O . THR A 1 84 ? -1.864 3.652 9.400 1.00 93.19 84 THR A O 1
ATOM 626 N N . ASP A 1 85 ? -0.221 2.681 8.178 1.00 92.94 85 ASP A N 1
ATOM 627 C CA . ASP A 1 85 ? 0.199 1.636 9.104 1.00 92.94 85 ASP A CA 1
ATOM 628 C C . ASP A 1 85 ? 1.638 1.176 8.782 1.00 92.94 85 ASP A C 1
ATOM 630 O O . ASP A 1 85 ? 1.971 0.770 7.663 1.00 92.94 85 ASP A O 1
ATOM 634 N N . THR A 1 86 ? 2.512 1.206 9.789 1.00 93.69 86 THR A N 1
ATOM 635 C CA . THR A 1 86 ? 3.924 0.826 9.626 1.00 93.69 86 THR A CA 1
ATOM 636 C C . THR A 1 86 ? 4.104 -0.689 9.495 1.00 93.69 86 THR A C 1
ATOM 638 O O . THR A 1 86 ? 5.019 -1.128 8.792 1.00 93.69 86 THR A O 1
ATOM 641 N N . ALA A 1 87 ? 3.241 -1.503 10.115 1.00 91.44 87 ALA A N 1
ATOM 642 C CA . ALA A 1 87 ? 3.324 -2.960 10.006 1.00 91.44 87 ALA A CA 1
ATOM 643 C C . ALA A 1 87 ? 3.023 -3.428 8.572 1.00 91.44 87 ALA A C 1
ATOM 645 O O . ALA A 1 87 ? 3.752 -4.254 8.015 1.00 91.44 87 ALA A O 1
ATOM 646 N N . THR A 1 88 ? 2.017 -2.827 7.936 1.00 94.56 88 THR A N 1
ATOM 647 C CA . THR A 1 88 ? 1.682 -3.010 6.519 1.00 94.56 88 THR A CA 1
ATOM 648 C C . THR A 1 88 ? 2.845 -2.613 5.615 1.00 94.56 88 THR A C 1
ATOM 650 O O . THR A 1 88 ? 3.258 -3.407 4.767 1.00 94.56 88 THR A O 1
ATOM 653 N N . ALA A 1 89 ? 3.435 -1.429 5.818 1.00 96.00 89 ALA A N 1
ATOM 654 C CA . ALA A 1 89 ? 4.594 -0.988 5.038 1.00 96.00 89 ALA A CA 1
ATOM 655 C C . ALA A 1 89 ? 5.776 -1.967 5.158 1.00 96.00 89 ALA A C 1
ATOM 657 O O . ALA A 1 89 ? 6.402 -2.330 4.158 1.00 96.00 89 ALA A O 1
ATOM 658 N N . TRP A 1 90 ? 6.046 -2.459 6.371 1.00 95.12 90 TRP A N 1
ATOM 659 C CA . TRP A 1 90 ? 7.069 -3.474 6.610 1.00 95.12 90 TRP A CA 1
ATOM 660 C C . TRP A 1 90 ? 6.763 -4.790 5.884 1.00 95.12 90 TRP A C 1
ATOM 662 O O . TRP A 1 90 ? 7.645 -5.347 5.227 1.00 95.12 90 TRP A O 1
ATOM 672 N N . ALA A 1 91 ? 5.520 -5.276 5.952 1.00 93.88 91 ALA A N 1
ATOM 673 C CA . ALA A 1 91 ? 5.099 -6.499 5.271 1.00 93.88 91 ALA A CA 1
ATOM 674 C C . ALA A 1 91 ? 5.281 -6.395 3.748 1.00 93.88 91 ALA A C 1
ATOM 676 O O . ALA A 1 91 ? 5.840 -7.303 3.128 1.00 93.88 91 ALA A O 1
ATOM 677 N N . VAL A 1 92 ? 4.880 -5.269 3.148 1.00 95.00 92 VAL A N 1
ATOM 678 C CA . VAL A 1 92 ? 5.072 -4.982 1.717 1.00 95.00 92 VAL A CA 1
ATOM 679 C C . VAL A 1 92 ? 6.557 -4.948 1.358 1.00 95.00 92 VAL A C 1
ATOM 681 O O . VAL A 1 92 ? 6.974 -5.580 0.382 1.00 95.00 92 VAL A O 1
ATOM 684 N N . MET A 1 93 ? 7.381 -4.270 2.159 1.00 95.75 93 MET A N 1
ATOM 685 C CA . MET A 1 93 ? 8.824 -4.195 1.936 1.00 95.75 93 MET A CA 1
ATOM 686 C C . MET A 1 93 ? 9.484 -5.581 1.980 1.00 95.75 93 MET A C 1
ATOM 688 O O . MET A 1 93 ? 10.233 -5.935 1.066 1.00 95.75 93 MET A O 1
ATOM 692 N N . VAL A 1 94 ? 9.199 -6.381 3.013 1.00 92.12 94 VAL A N 1
ATOM 693 C CA . VAL A 1 94 ? 9.765 -7.732 3.165 1.00 92.12 94 VAL A CA 1
ATOM 694 C C . VAL A 1 94 ? 9.279 -8.656 2.052 1.00 92.12 94 VAL A C 1
ATOM 696 O O . VAL A 1 94 ? 10.092 -9.380 1.476 1.00 92.12 94 VAL A O 1
ATOM 699 N N . GLY A 1 95 ? 7.994 -8.591 1.693 1.00 88.62 95 GLY A N 1
ATOM 700 C CA . GLY A 1 95 ? 7.433 -9.368 0.589 1.00 88.62 95 GLY A CA 1
ATOM 701 C C . GLY A 1 95 ? 8.153 -9.096 -0.732 1.00 88.62 95 GLY A C 1
ATOM 702 O O . GLY A 1 95 ? 8.583 -10.036 -1.393 1.00 88.62 95 GLY A O 1
ATOM 703 N N . ASN A 1 96 ? 8.406 -7.824 -1.057 1.00 89.31 96 ASN A N 1
ATOM 704 C CA . ASN A 1 96 ? 9.184 -7.439 -2.242 1.00 89.31 96 ASN A CA 1
ATOM 705 C C . ASN A 1 96 ? 10.674 -7.802 -2.150 1.00 89.31 96 ASN A C 1
ATOM 707 O O . ASN A 1 96 ? 11.330 -8.040 -3.167 1.00 89.31 96 ASN A O 1
ATOM 711 N N . GLY A 1 97 ? 11.244 -7.824 -0.942 1.00 77.19 97 GLY A N 1
ATOM 712 C CA . GLY A 1 97 ? 12.590 -8.344 -0.704 1.00 77.19 97 GLY A CA 1
ATOM 713 C C . GLY A 1 97 ? 12.691 -9.833 -1.045 1.00 77.19 97 GLY A C 1
ATOM 714 O O . GLY A 1 97 ? 13.645 -10.247 -1.707 1.00 77.19 97 GLY A O 1
ATOM 715 N N . GLY A 1 98 ? 11.680 -10.611 -0.650 1.00 69.94 98 GLY A N 1
ATOM 716 C 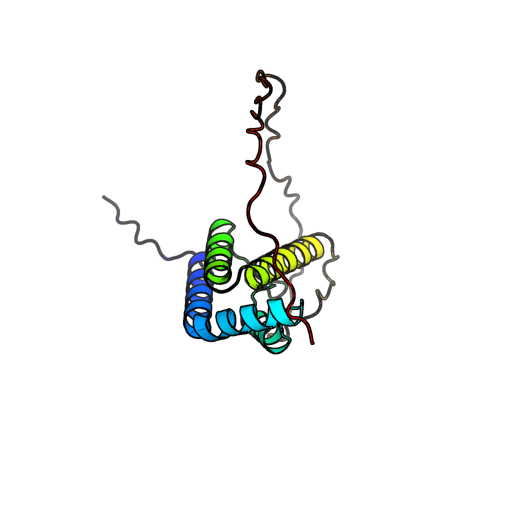CA . GLY A 1 98 ? 11.560 -12.035 -0.951 1.00 69.94 98 GLY A CA 1
ATOM 717 C C . GLY A 1 98 ? 11.320 -12.317 -2.433 1.00 69.94 98 GLY A C 1
ATOM 718 O O . GLY A 1 98 ? 12.070 -13.091 -3.021 1.00 69.94 98 GLY A O 1
ATOM 719 N N . THR A 1 99 ? 10.334 -11.666 -3.060 1.00 61.25 99 THR A N 1
ATOM 720 C CA . THR A 1 99 ? 9.987 -11.894 -4.476 1.00 61.25 99 THR A CA 1
ATOM 721 C C . THR A 1 99 ? 11.077 -11.416 -5.432 1.00 61.25 99 THR A C 1
ATOM 723 O O . THR A 1 99 ? 11.415 -12.136 -6.368 1.00 61.25 99 THR A O 1
ATOM 726 N N . GLY A 1 100 ? 11.700 -10.264 -5.162 1.00 59.06 100 GLY A N 1
ATOM 727 C CA . GLY A 1 100 ? 12.826 -9.767 -5.958 1.00 59.06 100 GLY A CA 1
ATOM 728 C C . GLY A 1 100 ? 14.054 -10.682 -5.887 1.00 59.06 100 GLY A C 1
ATOM 729 O O . GLY A 1 100 ? 14.663 -10.975 -6.908 1.00 59.06 100 GLY A O 1
ATOM 730 N N . THR A 1 101 ? 14.386 -11.203 -4.699 1.00 57.44 101 THR A N 1
ATOM 731 C CA . THR A 1 101 ? 15.520 -12.134 -4.547 1.00 57.44 101 THR A CA 1
ATOM 732 C C . THR A 1 101 ? 15.197 -13.507 -5.136 1.00 57.44 101 THR A C 1
ATOM 734 O O . THR A 1 101 ? 16.036 -14.100 -5.803 1.00 57.44 101 THR A O 1
ATOM 737 N N . ALA A 1 102 ? 13.988 -14.028 -4.924 1.00 55.59 102 ALA A N 1
ATOM 738 C CA . ALA A 1 102 ? 13.587 -15.312 -5.490 1.00 55.59 102 ALA A CA 1
ATOM 739 C C . ALA A 1 102 ? 13.567 -15.270 -7.026 1.00 55.59 102 ALA A C 1
ATOM 741 O O . ALA A 1 102 ? 14.046 -16.211 -7.652 1.00 55.59 102 ALA A O 1
ATOM 742 N N . GLY A 1 103 ? 13.096 -14.170 -7.627 1.00 55.62 103 GLY A N 1
ATOM 743 C CA . GLY A 1 103 ? 13.100 -13.975 -9.080 1.00 55.62 103 GLY A CA 1
ATOM 744 C C . GLY A 1 103 ? 14.501 -14.007 -9.700 1.00 55.62 103 GLY A C 1
ATOM 745 O O . GLY A 1 103 ? 14.674 -14.607 -10.755 1.00 55.62 103 GLY A O 1
ATOM 746 N N . ASP A 1 104 ? 15.509 -13.452 -9.021 1.00 57.91 104 ASP A N 1
ATOM 747 C CA . ASP A 1 104 ? 16.904 -13.472 -9.492 1.00 57.91 104 ASP A CA 1
ATOM 748 C C . ASP A 1 104 ? 17.572 -14.858 -9.381 1.00 57.91 104 ASP A C 1
ATOM 750 O O . ASP A 1 104 ? 18.527 -15.154 -10.104 1.00 57.91 104 ASP A O 1
ATOM 754 N N . TRP A 1 105 ? 17.101 -15.707 -8.460 1.00 52.69 105 TRP A N 1
ATOM 755 C CA . TRP A 1 105 ? 17.693 -17.020 -8.165 1.00 52.69 105 TRP A CA 1
ATOM 756 C C . TRP A 1 105 ? 16.942 -18.205 -8.788 1.00 52.69 105 TRP A C 1
ATOM 758 O O . TRP A 1 105 ? 17.486 -19.314 -8.821 1.00 52.69 105 TRP A O 1
ATOM 768 N N . LEU A 1 106 ? 15.716 -18.007 -9.277 1.00 53.47 106 LEU A N 1
ATOM 769 C CA . LEU A 1 106 ? 14.931 -19.057 -9.922 1.00 53.47 106 LEU A CA 1
ATOM 770 C C . LEU A 1 106 ? 15.370 -19.263 -11.383 1.00 53.47 106 LEU A C 1
ATOM 772 O O . LEU A 1 106 ? 15.634 -18.298 -12.099 1.00 53.47 106 LEU A O 1
ATOM 776 N N . PRO A 1 107 ? 15.437 -20.519 -11.864 1.00 52.72 107 PRO A N 1
ATOM 777 C CA . PRO A 1 107 ? 15.539 -20.784 -13.296 1.00 52.72 107 PRO A CA 1
ATOM 778 C C . PRO A 1 107 ? 14.292 -20.245 -14.018 1.00 52.72 107 PRO A C 1
ATOM 780 O O . PRO A 1 107 ? 13.222 -20.200 -13.415 1.00 52.72 107 PRO A O 1
ATOM 783 N N . ASP A 1 108 ? 14.413 -19.912 -15.310 1.00 55.47 108 ASP A N 1
ATOM 784 C CA . ASP A 1 108 ? 13.405 -19.225 -16.156 1.00 55.47 108 ASP A CA 1
ATOM 785 C C . ASP A 1 108 ? 11.973 -19.831 -16.151 1.00 55.47 108 ASP A C 1
ATOM 787 O O . ASP A 1 108 ? 11.046 -19.251 -16.708 1.00 55.47 108 ASP A O 1
ATOM 791 N N . ALA A 1 109 ? 11.775 -21.000 -15.533 1.00 52.88 109 ALA A N 1
ATOM 792 C CA . ALA A 1 109 ? 10.500 -21.699 -15.371 1.00 52.88 109 ALA A CA 1
ATOM 793 C C . ALA A 1 109 ? 9.852 -21.546 -13.971 1.00 52.88 109 ALA A C 1
ATOM 795 O O . ALA A 1 109 ? 8.866 -22.225 -13.683 1.00 52.88 109 ALA A O 1
ATOM 796 N N . GLY A 1 110 ? 10.412 -20.725 -13.077 1.00 51.38 110 GLY A N 1
ATOM 797 C CA . GLY A 1 110 ? 9.929 -20.568 -11.704 1.00 51.38 110 GLY A CA 1
ATOM 798 C C . GLY A 1 110 ? 8.607 -19.803 -11.607 1.00 51.38 110 GLY A C 1
ATOM 799 O O . GLY A 1 110 ? 8.581 -18.587 -11.768 1.00 51.38 110 GLY A O 1
ATOM 800 N N . ASP A 1 111 ? 7.517 -20.502 -11.283 1.00 53.62 111 ASP A N 1
ATOM 801 C CA . ASP A 1 111 ? 6.284 -19.877 -10.795 1.00 53.62 111 ASP A CA 1
ATOM 802 C C . ASP A 1 111 ? 6.538 -19.322 -9.384 1.00 53.62 111 ASP A C 1
ATOM 804 O O . ASP A 1 111 ? 6.724 -20.080 -8.431 1.00 53.62 111 ASP A O 1
ATOM 808 N N . LEU A 1 112 ? 6.576 -17.992 -9.252 1.00 53.28 112 LEU A N 1
ATOM 809 C CA . LEU A 1 112 ? 6.784 -17.284 -7.981 1.00 53.28 112 LEU A CA 1
ATOM 810 C C . LEU A 1 112 ? 5.576 -17.361 -7.031 1.00 53.28 112 LEU A C 1
ATOM 812 O O . LEU A 1 112 ? 5.582 -16.713 -5.986 1.00 53.28 112 LEU A O 1
ATOM 816 N N . GLY A 1 113 ? 4.552 -18.154 -7.359 1.00 49.41 113 GLY A N 1
ATOM 817 C CA . GLY A 1 113 ? 3.417 -18.360 -6.475 1.00 49.41 113 GLY A CA 1
ATOM 818 C C . GLY A 1 113 ? 2.549 -17.110 -6.405 1.00 49.41 113 GLY A C 1
ATOM 819 O O . GLY A 1 113 ? 2.394 -16.504 -5.349 1.00 49.41 113 GLY A O 1
ATOM 820 N N . GLY A 1 114 ? 1.947 -16.763 -7.544 1.00 49.38 114 GLY A N 1
ATOM 821 C CA . GLY A 1 114 ? 0.690 -16.020 -7.565 1.00 49.38 114 GLY A CA 1
ATOM 822 C C . GLY A 1 114 ? 0.769 -14.534 -7.894 1.00 49.38 114 GLY A C 1
ATOM 823 O O . GLY A 1 114 ? 0.674 -13.696 -7.012 1.00 49.38 114 GLY A O 1
ATOM 824 N N . ARG A 1 115 ? 0.689 -14.214 -9.187 1.00 42.59 115 ARG A N 1
ATOM 825 C CA . ARG A 1 115 ? -0.204 -13.141 -9.656 1.00 42.59 115 ARG A CA 1
ATOM 826 C C . ARG A 1 115 ? -1.006 -13.684 -10.853 1.00 42.59 115 ARG A C 1
ATOM 828 O O . ARG A 1 115 ? -0.449 -13.778 -11.946 1.00 42.59 115 ARG A O 1
ATOM 835 N N . PRO A 1 116 ? -2.265 -14.148 -10.702 1.00 42.94 116 PRO A N 1
ATOM 836 C CA . PRO A 1 116 ? -2.974 -14.732 -11.834 1.00 42.94 116 PRO A CA 1
ATOM 837 C C . PRO A 1 116 ? -3.614 -13.639 -12.704 1.00 42.94 116 PRO A C 1
ATOM 839 O O . PRO A 1 116 ? -4.593 -13.018 -12.305 1.00 42.94 116 PRO A O 1
ATOM 842 N N . GLY A 1 117 ? -3.111 -13.482 -13.937 1.00 35.97 117 GLY A N 1
ATOM 843 C CA . GLY A 1 117 ? -3.950 -13.079 -15.074 1.00 35.97 117 GLY A CA 1
ATOM 844 C C . GLY A 1 117 ? -3.440 -11.982 -16.017 1.00 35.97 117 GLY A C 1
ATOM 845 O O . GLY A 1 117 ? -3.984 -10.887 -16.023 1.00 35.97 117 GLY A O 1
ATOM 846 N N . ARG A 1 118 ? -2.555 -12.331 -16.961 1.00 34.31 118 ARG A N 1
ATOM 847 C CA . ARG A 1 118 ? -2.845 -12.281 -18.414 1.00 34.31 118 ARG A CA 1
ATOM 848 C C . ARG A 1 118 ? -1.777 -13.073 -19.169 1.00 34.31 118 ARG A C 1
ATOM 850 O O . ARG A 1 118 ? -0.604 -12.731 -19.167 1.00 34.31 118 ARG A O 1
ATOM 857 N N . ARG A 1 119 ? -2.206 -14.169 -19.798 1.00 33.38 119 ARG A N 1
ATOM 858 C CA . ARG A 1 119 ? -1.368 -15.022 -20.646 1.00 33.38 119 ARG A CA 1
ATOM 859 C C . ARG A 1 119 ? -0.843 -14.214 -21.838 1.00 33.38 119 ARG A C 1
ATOM 861 O O . ARG A 1 119 ? -1.637 -13.758 -22.655 1.00 33.38 119 ARG A O 1
ATOM 868 N N . GLY A 1 120 ? 0.475 -14.119 -21.954 1.00 27.34 120 GLY A N 1
ATOM 869 C CA . GLY A 1 120 ? 1.202 -13.738 -23.160 1.00 27.34 120 GLY A CA 1
ATOM 870 C C . GLY A 1 120 ? 2.479 -14.563 -23.196 1.00 27.34 120 GLY A C 1
ATOM 871 O O . GLY A 1 120 ? 3.348 -14.398 -22.350 1.00 27.34 120 GLY A O 1
ATOM 872 N N . ALA A 1 121 ? 2.523 -15.536 -24.099 1.00 34.69 121 ALA A N 1
ATOM 873 C CA . ALA A 1 121 ? 3.647 -16.437 -24.274 1.00 34.69 121 ALA A CA 1
ATOM 874 C C . ALA A 1 121 ? 4.885 -15.713 -24.831 1.00 34.69 121 ALA A C 1
ATOM 876 O O . ALA A 1 121 ? 4.756 -14.748 -25.578 1.00 34.69 121 ALA A O 1
ATOM 877 N N . ALA A 1 122 ? 6.037 -16.330 -24.558 1.00 36.28 122 ALA A N 1
ATOM 878 C CA . ALA A 1 122 ? 7.349 -16.150 -25.178 1.00 36.28 122 ALA A CA 1
ATOM 879 C C . ALA A 1 122 ? 8.251 -15.041 -24.612 1.00 36.28 122 ALA A C 1
ATOM 881 O O . ALA A 1 122 ? 8.101 -13.864 -24.912 1.00 36.28 122 ALA A O 1
ATOM 882 N N . ALA A 1 123 ? 9.316 -15.478 -23.938 1.00 34.59 123 ALA A N 1
ATOM 883 C CA . ALA A 1 123 ? 10.594 -14.779 -23.955 1.00 34.59 123 ALA A CA 1
ATOM 884 C C . ALA A 1 123 ? 11.742 -15.800 -23.913 1.00 34.59 123 ALA A C 1
ATOM 886 O O . ALA A 1 123 ? 12.447 -15.957 -22.923 1.00 34.59 123 ALA A O 1
ATOM 887 N N . HIS A 1 124 ? 11.943 -16.511 -25.025 1.00 38.53 124 HIS A N 1
ATOM 888 C CA . HIS A 1 124 ? 13.287 -16.968 -25.361 1.00 38.53 124 HIS A CA 1
ATOM 889 C C . HIS A 1 124 ? 14.060 -15.755 -25.881 1.00 38.53 124 HIS A C 1
ATOM 891 O O . HIS A 1 124 ? 13.845 -15.343 -27.018 1.00 38.53 124 HIS A O 1
ATOM 897 N N . ALA A 1 125 ? 14.957 -15.190 -25.074 1.00 33.81 125 ALA A N 1
ATOM 898 C CA . ALA A 1 125 ? 15.966 -14.259 -25.569 1.00 33.81 125 ALA A CA 1
ATOM 899 C C . ALA A 1 125 ? 17.190 -14.204 -24.642 1.00 33.81 125 ALA A C 1
ATOM 901 O O . ALA A 1 125 ? 17.198 -13.544 -23.612 1.00 33.81 125 ALA A O 1
ATOM 902 N N . HIS A 1 126 ? 18.225 -14.937 -25.058 1.00 28.78 126 HIS A N 1
ATOM 903 C CA . HIS A 1 126 ? 19.637 -14.543 -25.058 1.00 28.78 126 HIS A CA 1
ATOM 904 C C . HIS A 1 126 ? 20.107 -13.576 -23.951 1.00 28.78 126 HIS A C 1
ATOM 906 O O . HIS A 1 126 ? 19.948 -12.362 -24.056 1.00 28.78 126 HIS A O 1
ATOM 912 N N . ARG A 1 127 ? 20.808 -14.116 -22.943 1.00 32.00 127 ARG A N 1
ATOM 913 C CA . ARG A 1 127 ? 21.628 -13.327 -22.011 1.00 32.00 127 ARG A CA 1
ATOM 914 C C . ARG A 1 127 ? 22.788 -12.655 -22.763 1.00 32.00 127 ARG A C 1
ATOM 916 O O . ARG A 1 127 ? 23.658 -13.384 -23.240 1.00 32.00 127 ARG A O 1
ATOM 923 N N . PRO A 1 128 ? 22.925 -11.318 -22.787 1.00 33.09 128 PRO A N 1
ATOM 924 C CA . PRO A 1 128 ? 24.250 -10.732 -22.835 1.00 33.09 128 PRO A CA 1
ATOM 925 C C . PRO A 1 128 ? 24.846 -10.785 -21.424 1.00 33.09 128 PRO A C 1
ATOM 927 O O . PRO A 1 128 ? 24.167 -10.505 -20.435 1.00 33.09 128 PRO A O 1
ATOM 930 N N . ASP A 1 129 ? 26.123 -11.148 -21.344 1.00 37.03 129 ASP A N 1
ATOM 931 C CA . ASP A 1 129 ? 26.966 -11.069 -20.150 1.00 37.03 129 ASP A CA 1
ATOM 932 C C . ASP A 1 129 ? 26.991 -9.619 -19.624 1.00 37.03 129 ASP A C 1
ATOM 934 O O . ASP A 1 129 ? 27.876 -8.823 -19.941 1.00 37.03 129 ASP A O 1
ATOM 938 N N . ARG A 1 130 ? 25.974 -9.223 -18.846 1.00 39.12 130 ARG A N 1
ATOM 939 C CA . ARG A 1 130 ? 26.002 -7.984 -18.071 1.00 39.12 130 ARG A CA 1
ATOM 940 C C . ARG A 1 130 ? 26.834 -8.250 -16.829 1.00 39.12 130 ARG A C 1
ATOM 942 O O . ARG A 1 130 ? 26.319 -8.424 -15.727 1.00 39.12 130 ARG A O 1
ATOM 949 N N . ARG A 1 131 ? 28.153 -8.162 -17.005 1.00 34.94 131 ARG A N 1
ATOM 950 C CA . ARG A 1 131 ? 29.015 -7.615 -15.959 1.00 34.94 131 ARG A CA 1
ATOM 951 C C . ARG A 1 131 ? 28.454 -6.241 -15.621 1.00 34.94 131 ARG A C 1
ATOM 953 O O . ARG A 1 131 ? 28.748 -5.262 -16.303 1.00 34.94 131 ARG A O 1
ATOM 960 N N . LEU A 1 132 ? 27.598 -6.178 -14.603 1.00 40.41 132 LEU A N 1
ATOM 961 C CA . LEU A 1 132 ? 27.248 -4.928 -13.953 1.00 40.41 132 LEU A CA 1
ATOM 962 C C . LEU A 1 132 ? 28.578 -4.272 -13.599 1.00 40.41 132 LEU A C 1
ATOM 964 O O . LEU A 1 132 ? 29.319 -4.756 -12.743 1.00 40.41 132 LEU A O 1
ATOM 968 N N . GLY A 1 133 ? 28.909 -3.205 -14.322 1.00 33.16 133 GLY A N 1
ATOM 969 C CA . GLY A 1 133 ? 30.052 -2.346 -14.069 1.00 33.16 133 GLY A CA 1
ATOM 970 C C . GLY A 1 133 ? 29.851 -1.563 -12.778 1.00 33.16 133 GLY A C 1
ATOM 971 O O . GLY A 1 133 ? 29.976 -0.345 -12.769 1.00 33.16 133 GLY A O 1
ATOM 972 N N . VAL A 1 134 ? 29.554 -2.249 -11.674 1.00 39.25 134 VAL A N 1
ATOM 973 C CA . VAL A 1 134 ? 29.817 -1.732 -10.343 1.00 39.25 134 VAL A CA 1
ATOM 974 C C . VAL A 1 134 ? 31.330 -1.759 -10.225 1.00 39.25 134 VAL A C 1
ATOM 976 O O . VAL A 1 134 ? 31.939 -2.760 -9.846 1.00 39.25 134 VAL A O 1
ATOM 979 N N . ARG A 1 135 ? 31.971 -0.652 -10.612 1.00 34.16 135 ARG A N 1
ATOM 980 C CA . ARG A 1 135 ? 33.331 -0.367 -10.165 1.00 34.16 135 ARG A CA 1
ATOM 981 C C . ARG A 1 135 ? 33.278 -0.481 -8.644 1.00 34.16 135 ARG A C 1
ATOM 983 O O . ARG A 1 135 ? 32.708 0.392 -7.992 1.00 34.16 135 ARG A O 1
ATOM 990 N N . ARG A 1 136 ? 33.827 -1.563 -8.075 1.00 36.34 136 ARG A N 1
ATOM 991 C CA . ARG A 1 136 ? 34.152 -1.598 -6.648 1.00 36.34 136 ARG A CA 1
ATOM 992 C C . ARG A 1 136 ? 34.978 -0.345 -6.405 1.00 36.34 136 ARG A C 1
ATOM 994 O O . ARG A 1 136 ? 36.100 -0.242 -6.895 1.00 36.34 136 ARG A O 1
ATOM 1001 N N . ARG A 1 137 ? 34.401 0.630 -5.708 1.00 36.25 137 ARG A N 1
ATOM 1002 C CA . ARG A 1 137 ? 35.182 1.711 -5.129 1.00 36.25 137 ARG A CA 1
ATOM 1003 C C . ARG A 1 137 ? 36.103 1.012 -4.141 1.00 36.25 137 ARG A C 1
ATOM 1005 O O . ARG A 1 137 ? 35.623 0.425 -3.173 1.00 36.25 137 ARG A O 1
ATOM 1012 N N . ASP A 1 138 ? 37.388 0.950 -4.462 1.00 43.12 138 ASP A N 1
ATOM 1013 C CA . ASP A 1 138 ? 38.383 0.379 -3.567 1.00 43.12 138 ASP A CA 1
ATOM 1014 C C . ASP A 1 138 ? 38.460 1.317 -2.358 1.00 43.12 138 ASP A C 1
ATOM 1016 O O . ASP A 1 138 ? 39.061 2.388 -2.410 1.00 43.12 138 ASP A O 1
ATOM 1020 N N . LEU A 1 139 ? 37.746 0.971 -1.285 1.00 43.03 139 LEU A N 1
ATOM 1021 C CA . LEU A 1 139 ? 37.744 1.699 -0.013 1.00 43.03 139 LEU A CA 1
ATOM 1022 C C . LEU A 1 139 ? 38.994 1.342 0.803 1.0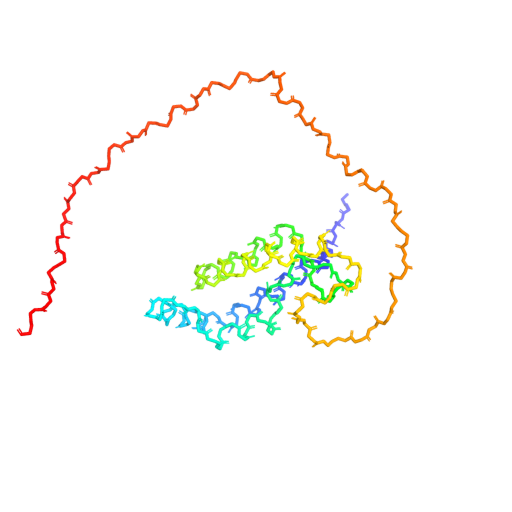0 43.03 139 LEU A C 1
ATOM 1024 O O . LEU A 1 139 ? 38.922 1.071 2.000 1.00 43.03 139 LEU A O 1
ATOM 1028 N N . ARG A 1 140 ? 40.154 1.313 0.148 1.00 43.28 140 ARG A N 1
ATOM 1029 C CA . ARG A 1 140 ? 41.448 1.063 0.777 1.00 43.28 140 ARG A CA 1
ATOM 1030 C C . ARG A 1 140 ? 42.262 2.352 0.714 1.00 43.28 140 ARG A C 1
ATOM 1032 O O . ARG A 1 140 ? 43.126 2.515 -0.135 1.00 43.28 140 ARG A O 1
ATOM 1039 N N . GLY A 1 141 ? 41.916 3.302 1.582 1.00 47.69 141 GLY A N 1
ATOM 1040 C CA . GLY A 1 141 ? 42.650 4.568 1.688 1.00 47.69 141 GLY A CA 1
ATOM 1041 C C . GLY A 1 141 ? 41.825 5.781 2.103 1.00 47.69 141 GLY A C 1
ATOM 1042 O O . GLY A 1 141 ? 42.069 6.875 1.609 1.00 47.69 141 GLY A O 1
ATOM 1043 N N . SER A 1 142 ? 40.836 5.625 2.979 1.00 44.25 142 SER A N 1
ATOM 1044 C CA . SER A 1 142 ? 40.245 6.769 3.682 1.00 44.25 142 SER A CA 1
ATOM 1045 C C . SER A 1 142 ? 40.315 6.455 5.163 1.00 44.25 142 SER A C 1
ATOM 1047 O O . SER A 1 142 ? 39.774 5.431 5.578 1.00 44.25 142 SER A O 1
ATOM 1049 N N . ASP A 1 143 ? 41.015 7.293 5.923 1.00 50.38 143 ASP A N 1
ATOM 1050 C CA . ASP A 1 143 ? 41.049 7.266 7.383 1.00 50.38 143 ASP A CA 1
ATOM 1051 C C . ASP A 1 143 ? 39.620 7.184 7.935 1.00 50.38 143 ASP A C 1
ATOM 1053 O O . ASP A 1 143 ? 38.903 8.180 8.040 1.00 50.38 143 ASP A O 1
ATOM 1057 N N . GLN A 1 144 ? 39.193 5.971 8.279 1.00 46.25 144 GLN A N 1
ATOM 1058 C CA . GLN A 1 144 ? 38.000 5.737 9.074 1.00 46.25 144 GLN A CA 1
ATOM 1059 C C . GLN A 1 144 ? 38.384 6.030 10.522 1.00 46.25 144 GLN A C 1
ATOM 1061 O O . GLN A 1 144 ? 38.712 5.129 11.293 1.00 46.25 144 GLN A O 1
ATOM 1066 N N . GLN A 1 145 ? 38.378 7.310 10.892 1.00 43.28 145 GLN A N 1
ATOM 1067 C CA . GLN A 1 145 ? 38.284 7.681 12.299 1.00 43.28 145 GLN A CA 1
ATOM 1068 C C . GLN A 1 145 ? 37.007 7.022 12.849 1.00 43.28 145 GLN A C 1
ATOM 1070 O O . GLN A 1 145 ? 35.927 7.257 12.297 1.00 43.28 145 GLN A O 1
ATOM 1075 N N . PRO A 1 146 ? 37.088 6.176 13.890 1.00 40.16 146 PRO A N 1
ATOM 1076 C CA . PRO A 1 146 ? 35.902 5.544 14.442 1.00 40.16 146 PRO A CA 1
ATOM 1077 C C . PRO A 1 146 ? 34.962 6.635 14.953 1.00 40.16 146 PRO A C 1
ATOM 1079 O O . PRO A 1 146 ? 35.313 7.401 15.853 1.00 40.16 146 PRO A O 1
ATOM 1082 N N . VAL A 1 147 ? 33.756 6.709 14.383 1.00 50.34 147 VAL A N 1
ATOM 1083 C CA . VAL A 1 147 ? 32.698 7.589 14.884 1.00 50.34 147 VAL A CA 1
ATOM 1084 C C . VAL A 1 147 ? 32.364 7.139 16.303 1.00 50.34 147 VAL A C 1
ATOM 1086 O O . VAL A 1 147 ? 31.718 6.115 16.524 1.00 50.34 147 VAL A O 1
ATOM 1089 N N . GLN A 1 148 ? 32.841 7.901 17.284 1.00 44.78 148 GLN A N 1
ATOM 1090 C CA . GLN A 1 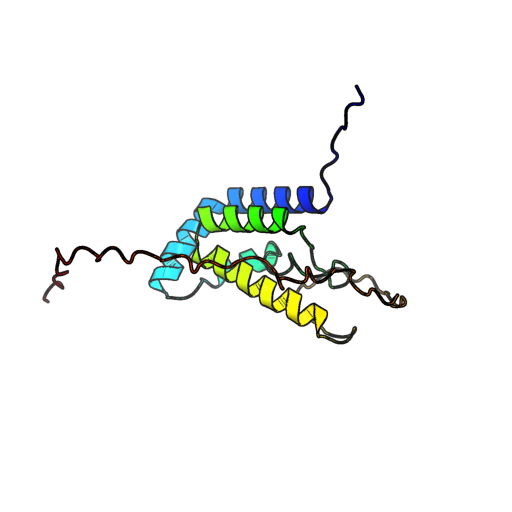148 ? 32.513 7.705 18.689 1.00 44.78 148 GLN A CA 1
ATOM 1091 C C . GLN A 1 148 ? 31.038 8.056 18.896 1.00 44.78 148 GLN A C 1
ATOM 1093 O O . GLN A 1 148 ? 30.672 9.215 19.094 1.00 44.78 148 GLN A O 1
ATOM 1098 N N . VAL A 1 149 ? 30.172 7.044 18.856 1.00 51.69 149 VAL A N 1
ATOM 1099 C CA . VAL A 1 149 ? 28.776 7.183 19.271 1.00 51.69 149 VAL A CA 1
ATOM 1100 C C . VAL A 1 149 ? 28.772 7.408 20.783 1.00 51.69 149 VAL A C 1
ATOM 1102 O O . VAL A 1 149 ? 28.855 6.463 21.568 1.00 51.69 149 VAL A O 1
ATOM 1105 N N . ARG A 1 150 ? 28.698 8.673 21.216 1.00 53.03 150 ARG A N 1
ATOM 1106 C CA . ARG A 1 150 ? 28.463 9.013 22.626 1.00 53.03 150 ARG A CA 1
ATOM 1107 C C . ARG A 1 150 ? 27.114 8.428 23.036 1.00 53.03 150 ARG A C 1
ATOM 1109 O O . ARG A 1 150 ? 26.072 9.022 22.767 1.00 53.03 150 ARG A O 1
ATOM 1116 N N . ARG A 1 151 ? 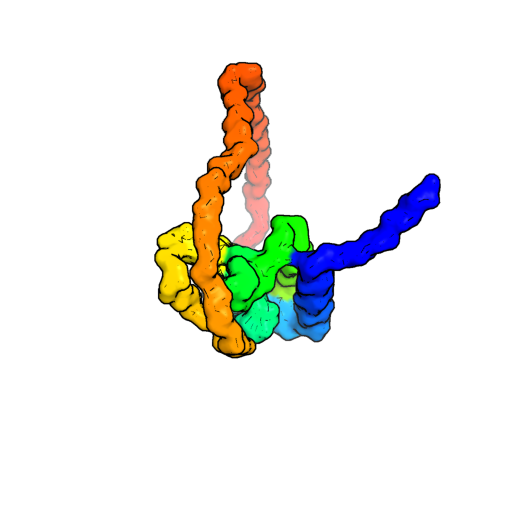27.130 7.278 23.715 1.00 48.38 151 ARG A N 1
ATOM 1117 C CA . ARG A 1 151 ? 25.955 6.745 24.410 1.00 48.38 151 ARG A CA 1
ATOM 1118 C C . ARG A 1 151 ? 25.563 7.752 25.487 1.00 48.38 151 ARG A C 1
ATOM 1120 O O . ARG A 1 151 ? 26.193 7.815 26.540 1.00 48.38 151 ARG A O 1
ATOM 1127 N N . ARG A 1 152 ? 24.557 8.583 25.211 1.00 53.50 152 ARG A N 1
ATOM 1128 C CA . ARG A 1 152 ? 23.917 9.364 26.269 1.00 53.50 152 ARG A CA 1
ATOM 1129 C C . ARG A 1 152 ? 23.172 8.376 27.172 1.00 53.50 152 ARG A C 1
ATOM 1131 O O . ARG A 1 152 ? 22.460 7.523 26.641 1.00 53.50 152 ARG A O 1
ATOM 1138 N N . PRO A 1 153 ? 23.352 8.432 28.500 1.00 49.53 153 PRO A N 1
ATOM 1139 C CA . PRO A 1 153 ? 22.583 7.588 29.397 1.00 49.53 153 PRO A CA 1
ATOM 1140 C C . PRO A 1 153 ? 21.095 7.899 29.225 1.00 49.53 153 PRO A C 1
ATOM 1142 O O . PRO A 1 153 ? 20.686 9.060 29.215 1.00 49.53 153 PRO A O 1
ATOM 1145 N N . PHE A 1 154 ? 20.305 6.841 29.058 1.00 36.41 154 PHE A N 1
ATOM 1146 C CA . PHE A 1 154 ? 18.850 6.905 29.055 1.00 36.41 154 PHE A CA 1
ATOM 1147 C C . PHE A 1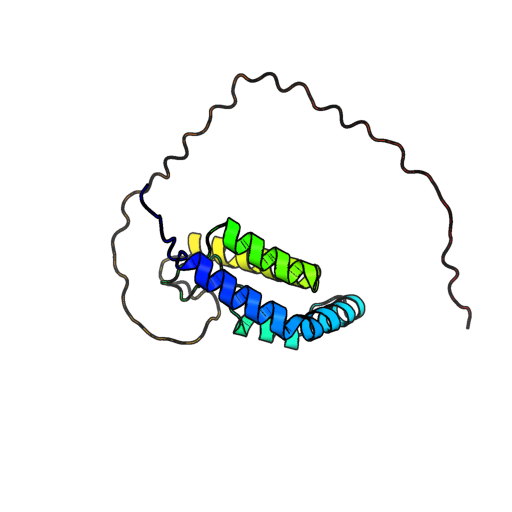 154 ? 18.394 7.386 30.446 1.00 36.41 154 PHE A C 1
ATOM 1149 O O . PHE A 1 154 ? 18.840 6.799 31.441 1.00 36.41 154 PHE A O 1
ATOM 1156 N N . PRO A 1 155 ? 17.559 8.432 30.571 1.00 46.00 155 PRO A N 1
ATOM 1157 C CA . PRO A 1 155 ? 17.031 8.821 31.872 1.00 46.00 155 PRO A CA 1
ATOM 1158 C C . PRO A 1 155 ? 16.194 7.666 32.436 1.00 46.00 155 PRO A C 1
ATOM 1160 O O . PRO A 1 155 ? 15.285 7.154 31.781 1.00 46.00 155 PRO A O 1
ATOM 1163 N N . ARG A 1 156 ? 16.542 7.210 33.644 1.00 44.03 156 ARG A N 1
ATOM 1164 C CA . ARG A 1 156 ? 15.787 6.179 34.361 1.00 44.03 156 ARG A CA 1
ATOM 1165 C C . ARG A 1 156 ? 14.542 6.789 35.014 1.00 44.03 156 ARG A C 1
ATOM 1167 O O . ARG A 1 156 ? 14.676 7.659 35.864 1.00 44.03 156 ARG A O 1
ATOM 1174 N N . ALA A 1 157 ? 13.407 6.182 34.657 1.00 45.38 157 ALA A N 1
ATOM 1175 C CA . ALA A 1 157 ? 12.137 6.028 35.380 1.00 45.38 157 ALA A CA 1
ATOM 1176 C C . ALA A 1 157 ? 11.218 7.248 35.562 1.00 45.38 157 ALA A C 1
ATOM 1178 O O . ALA A 1 157 ? 11.615 8.201 36.213 1.00 45.38 157 ALA A O 1
ATOM 1179 N N . VAL A 1 158 ? 9.948 7.103 35.133 1.00 40.28 158 VAL A N 1
ATOM 1180 C CA . VAL A 1 158 ? 8.741 7.191 35.992 1.00 40.28 158 VAL A CA 1
ATOM 1181 C C . VAL A 1 158 ? 7.604 6.370 35.345 1.00 40.28 158 VAL A C 1
ATOM 1183 O O . VAL A 1 158 ? 7.342 6.544 34.160 1.00 40.28 158 VAL A O 1
ATOM 1186 N N . GLY A 1 159 ? 6.913 5.519 36.116 1.00 35.69 159 GLY A N 1
ATOM 1187 C CA . GLY A 1 159 ? 5.549 5.062 35.798 1.00 35.69 159 GLY A CA 1
ATOM 1188 C C . GLY A 1 159 ? 5.355 3.551 35.649 1.00 35.69 159 GLY A C 1
ATOM 1189 O O . GLY A 1 159 ? 5.340 3.029 34.541 1.00 35.69 159 GLY A O 1
ATOM 1190 N N . ALA A 1 160 ? 5.156 2.854 36.770 1.00 44.53 160 ALA A N 1
ATOM 1191 C CA . ALA A 1 160 ? 4.583 1.512 36.783 1.00 44.53 160 ALA A CA 1
ATOM 1192 C C . ALA A 1 160 ? 3.139 1.559 36.250 1.00 44.53 160 ALA A C 1
ATOM 1194 O O . ALA A 1 160 ? 2.318 2.316 36.766 1.00 44.53 160 ALA A O 1
ATOM 1195 N N . TYR A 1 161 ? 2.824 0.744 35.243 1.00 37.38 161 TYR A N 1
ATOM 1196 C CA . TYR A 1 161 ? 1.441 0.449 34.874 1.00 37.38 161 TYR A CA 1
ATOM 1197 C C . TYR A 1 161 ? 0.875 -0.493 35.943 1.00 37.38 161 TYR A C 1
ATOM 1199 O O . TYR A 1 161 ? 1.283 -1.651 36.039 1.00 37.38 161 TYR A O 1
ATOM 1207 N N . ALA A 1 162 ? -0.015 0.018 36.792 1.00 41.75 162 ALA A N 1
ATOM 1208 C CA . ALA A 1 162 ? -0.826 -0.815 37.665 1.00 41.75 162 ALA A CA 1
ATOM 1209 C C . ALA A 1 162 ? -1.835 -1.591 36.804 1.00 41.75 162 ALA A C 1
ATOM 1211 O O . ALA A 1 162 ? -2.569 -0.997 36.015 1.00 41.75 162 ALA A O 1
ATOM 1212 N N . ALA A 1 163 ? -1.856 -2.915 36.947 1.00 43.28 163 ALA A N 1
ATOM 1213 C CA . ALA A 1 163 ? -2.925 -3.756 36.418 1.00 43.28 163 ALA A CA 1
ATOM 1214 C C . ALA A 1 163 ? -4.221 -3.514 37.221 1.00 43.28 163 ALA A C 1
ATOM 1216 O O . ALA A 1 163 ? -4.136 -3.311 38.436 1.00 43.28 163 ALA A O 1
ATOM 1217 N N . PRO A 1 164 ? -5.415 -3.554 36.603 1.00 42.31 164 PRO A N 1
ATOM 1218 C CA . PRO A 1 164 ? -6.658 -3.545 37.361 1.00 42.31 164 PRO A CA 1
ATOM 1219 C C . PRO A 1 164 ? -6.840 -4.897 38.066 1.00 42.31 164 PRO A C 1
ATOM 1221 O O . PRO A 1 164 ? -6.728 -5.953 37.443 1.00 42.31 164 PRO A O 1
ATOM 1224 N N . ALA A 1 165 ? -7.099 -4.856 39.372 1.00 49.66 165 ALA A N 1
ATOM 1225 C CA . ALA A 1 165 ? -7.526 -6.019 40.142 1.00 49.66 165 ALA A CA 1
ATOM 1226 C C . ALA A 1 165 ? -8.993 -6.351 39.820 1.00 49.66 165 ALA A C 1
ATOM 1228 O O . ALA A 1 165 ? -9.819 -5.441 39.708 1.00 49.66 165 ALA A O 1
ATOM 1229 N N . ALA A 1 166 ? -9.279 -7.646 39.677 1.00 47.34 166 ALA A N 1
ATOM 1230 C CA . ALA A 1 166 ? -10.615 -8.223 39.811 1.00 47.34 166 ALA A CA 1
ATOM 1231 C C . ALA A 1 166 ? -10.921 -8.494 41.291 1.00 47.34 166 ALA A C 1
ATOM 1233 O O . ALA A 1 166 ? -9.950 -8.756 42.042 1.00 47.34 166 ALA A O 1
#

Radius of gyration: 22.27 Å; chains: 1; bounding box: 53×49×66 Å